Protein AF-A0A5S9MEH5-F1 (afdb_monomer)

Sequence (82 aa):
MLWKKGEHLQQAVIREVKKETGYVVKVNELHSVREAFFQDKKHHALIITFFAGITGGEMNILDPDQDIEEVKNGSALKPFKS

Organism: Bacillus safensis (NCBI:txid561879)

InterPro domains:
  IPR000086 NUDIX hydrolase domain [PF00293] (4-71)
  IPR015797 NUDIX hydrolase-like domain superfamily [SSF55811] (3-71)

Foldseek 3Di:
DDDDPPDDPQRVVQVVCCQFFVFGKDWDDWPDWDWDQPPVVRDIDTDTDTDIDTPDTDGDRNCPPVPDPDDDDDDDDDDDDD

pLDDT: mean 79.35, std 14.75, range [42.78, 95.44]

Secondary structure (DSSP, 8-state):
--PPTT--HHHHHHHHHHHHH--EEEEEEEEEEEEEEEGGGTEEEEEEEEEEEEEE-------TTS----------------

Radius of gyration: 14.48 Å; Cα contacts (8 Å, |Δi|>4): 107; chains: 1; bounding box: 31×38×31 Å

Nearest PDB structures (foldseek):
  4kyx-assembly1_B  TM=9.003E-01  e=1.554E-02  Rickettsia felis URRWXCal2
  7b65-assembly1_B  TM=8.692E-01  e=1.996E-02  Homo sapiens
  3gwy-assembly1_A  TM=8.088E-01  e=2.125E-02  Bacteroides fragilis NCTC 9343
  2b0v-assembly1_A  TM=8.047E-01  e=4.228E-02  Nitrosomonas europaea
  3eeu-assembly1_B  TM=7.576E-01  e=1.150E-01  Bdellovibrio bacteriovorus

Solvent-accessible surface area (backbone atoms only — not comparable to full-atom values): 5429 Å² total; per-residue (Å²): 140,79,81,58,93,90,60,52,72,67,56,44,51,41,51,47,46,29,58,42,31,38,33,37,52,47,74,73,50,82,71,46,78,46,79,47,76,41,74,94,76,74,44,76,45,80,48,74,43,64,45,65,48,80,79,44,70,54,90,39,88,35,59,90,83,74,80,72,90,82,89,78,90,76,78,73,84,73,81,82,79,131

Structure (mmCIF, N/CA/C/O backbone):
data_AF-A0A5S9MEH5-F1
#
_entry.id   AF-A0A5S9MEH5-F1
#
loop_
_atom_site.group_PDB
_atom_site.id
_atom_site.type_symbol
_atom_site.label_atom_id
_atom_site.label_alt_id
_atom_site.label_comp_id
_atom_site.label_asym_id
_atom_site.label_entity_id
_atom_site.label_seq_id
_atom_site.pdbx_PDB_ins_code
_atom_site.Cartn_x
_atom_site.Cartn_y
_atom_site.Cartn_z
_atom_site.occupancy
_atom_site.B_iso_or_equiv
_atom_site.auth_seq_id
_atom_site.auth_comp_id
_atom_site.auth_asym_id
_atom_site.auth_atom_id
_atom_site.pdbx_PDB_model_num
ATOM 1 N N . MET A 1 1 ? 4.996 6.537 -5.225 1.00 62.62 1 MET A N 1
ATOM 2 C CA . MET A 1 1 ? 5.426 6.011 -3.900 1.00 62.62 1 MET A CA 1
ATOM 3 C C . MET A 1 1 ? 6.911 6.256 -3.637 1.00 62.62 1 MET A C 1
ATOM 5 O O . MET A 1 1 ? 7.760 5.597 -4.230 1.00 62.62 1 MET A O 1
ATOM 9 N N . LEU A 1 2 ? 7.228 7.184 -2.728 1.00 66.06 2 LEU A N 1
ATOM 10 C CA . LEU A 1 2 ? 8.607 7.505 -2.340 1.00 66.06 2 LEU A CA 1
ATOM 11 C C . LEU A 1 2 ? 8.878 6.993 -0.920 1.00 66.06 2 LEU A C 1
ATOM 13 O O . LEU A 1 2 ? 8.278 7.461 0.047 1.00 66.06 2 LEU A O 1
ATOM 17 N N . TRP A 1 3 ? 9.785 6.026 -0.783 1.00 71.06 3 TRP A N 1
ATOM 18 C CA . TRP A 1 3 ? 10.213 5.521 0.524 1.00 71.06 3 TRP A CA 1
ATOM 19 C C . TRP A 1 3 ? 11.181 6.527 1.173 1.00 71.06 3 TRP A C 1
ATOM 21 O O . TRP A 1 3 ? 12.236 6.837 0.619 1.00 71.06 3 TRP A O 1
ATOM 31 N N . LYS A 1 4 ? 10.846 7.037 2.366 1.00 79.00 4 LYS A N 1
ATOM 32 C CA . LYS A 1 4 ? 11.764 7.850 3.179 1.00 79.00 4 LYS A CA 1
ATOM 33 C C . LYS A 1 4 ? 12.808 6.992 3.909 1.00 79.00 4 LYS A C 1
ATOM 35 O O . LYS A 1 4 ? 12.490 5.960 4.493 1.00 79.00 4 LYS A O 1
ATOM 40 N N . LYS A 1 5 ? 14.067 7.440 3.949 1.00 76.25 5 LYS A N 1
ATOM 41 C CA . LYS A 1 5 ? 15.161 6.727 4.638 1.00 76.25 5 LYS A CA 1
ATOM 42 C C . LYS A 1 5 ? 14.802 6.451 6.109 1.00 76.25 5 LYS A C 1
ATOM 44 O O . LYS A 1 5 ? 14.537 7.386 6.858 1.00 76.25 5 LYS A O 1
ATOM 49 N N . GLY A 1 6 ? 14.815 5.177 6.509 1.00 84.31 6 GLY A N 1
ATOM 50 C CA . GLY A 1 6 ? 14.475 4.731 7.870 1.00 84.31 6 GLY A CA 1
ATOM 51 C C . GLY A 1 6 ? 12.984 4.464 8.122 1.00 84.31 6 GLY A C 1
ATOM 52 O O . GLY A 1 6 ? 12.634 3.984 9.194 1.00 84.31 6 GLY A O 1
ATOM 53 N N . GLU A 1 7 ? 12.102 4.734 7.156 1.00 88.06 7 GLU A N 1
ATOM 54 C CA . GLU A 1 7 ? 10.685 4.350 7.222 1.00 88.06 7 GLU A CA 1
ATOM 55 C C . GLU A 1 7 ? 10.550 2.828 7.005 1.00 88.06 7 GLU A C 1
ATOM 57 O O . GLU A 1 7 ? 11.342 2.232 6.281 1.00 88.06 7 GLU A O 1
ATOM 62 N N . HIS A 1 8 ? 9.570 2.162 7.617 1.00 89.38 8 HIS A N 1
ATOM 63 C CA . HIS A 1 8 ? 9.243 0.781 7.243 1.00 89.38 8 HIS A CA 1
ATOM 64 C C . HIS A 1 8 ? 8.330 0.797 6.018 1.00 89.38 8 HIS A C 1
ATOM 66 O O . HIS A 1 8 ? 7.440 1.639 5.925 1.00 89.38 8 HIS A O 1
ATOM 72 N N . LEU A 1 9 ? 8.475 -0.166 5.111 1.00 88.19 9 LEU A N 1
ATOM 73 C CA . LEU A 1 9 ? 7.686 -0.207 3.878 1.00 88.19 9 LEU A CA 1
ATOM 74 C C . LEU A 1 9 ? 6.166 -0.170 4.128 1.00 88.19 9 LEU A C 1
ATOM 76 O O . LEU A 1 9 ? 5.438 0.528 3.432 1.00 88.19 9 LEU A O 1
ATOM 80 N N . GLN A 1 10 ? 5.693 -0.841 5.180 1.00 89.38 10 GLN A N 1
ATOM 81 C CA . GLN A 1 10 ? 4.286 -0.804 5.593 1.00 89.38 10 GLN A CA 1
ATOM 82 C C . GLN A 1 10 ? 3.831 0.609 5.994 1.00 89.38 10 GLN A C 1
ATOM 84 O O . GLN A 1 10 ? 2.718 1.007 5.664 1.00 89.38 10 GLN A O 1
ATOM 89 N N . GLN A 1 11 ? 4.691 1.383 6.665 1.00 91.12 11 GLN A N 1
ATOM 90 C CA . GLN A 1 11 ? 4.396 2.773 7.036 1.00 91.12 11 GLN A CA 1
ATOM 91 C C . GLN A 1 11 ? 4.306 3.659 5.798 1.00 91.12 11 GLN A C 1
ATOM 93 O O . GLN A 1 11 ? 3.369 4.448 5.675 1.00 91.12 11 GLN A O 1
ATOM 98 N N . ALA A 1 12 ? 5.223 3.461 4.847 1.00 90.56 12 ALA A N 1
ATOM 99 C CA . ALA A 1 12 ? 5.179 4.166 3.578 1.00 90.56 12 ALA A CA 1
ATOM 100 C C . ALA A 1 12 ? 3.859 3.8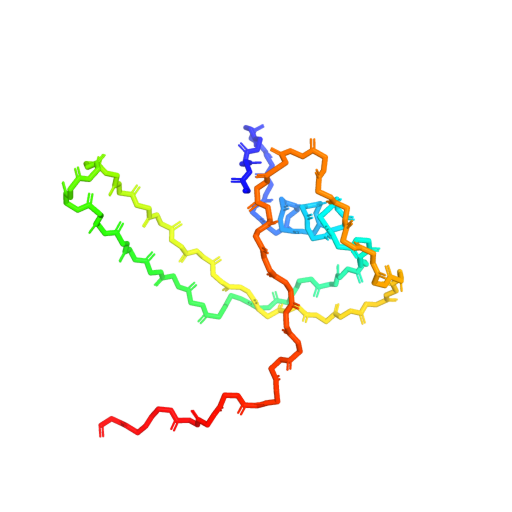80 2.837 1.00 90.56 12 ALA A C 1
ATOM 102 O O . ALA A 1 12 ? 3.218 4.820 2.376 1.00 90.56 12 ALA A O 1
ATOM 103 N N . VAL A 1 13 ? 3.406 2.616 2.780 1.00 90.94 13 VAL A N 1
ATOM 104 C CA . VAL A 1 13 ? 2.132 2.245 2.123 1.00 90.94 13 VAL A CA 1
ATOM 105 C C . VAL A 1 13 ? 0.952 2.950 2.788 1.00 90.94 13 VAL A C 1
ATOM 107 O O . VAL A 1 13 ? 0.151 3.576 2.102 1.00 90.94 13 VAL A O 1
ATOM 110 N N . ILE A 1 14 ? 0.855 2.888 4.120 1.00 92.44 14 ILE A N 1
ATOM 111 C CA . ILE A 1 14 ? -0.240 3.521 4.873 1.00 92.44 14 ILE A CA 1
ATOM 112 C C . ILE A 1 14 ? -0.280 5.032 4.608 1.00 92.44 14 ILE A C 1
ATOM 114 O O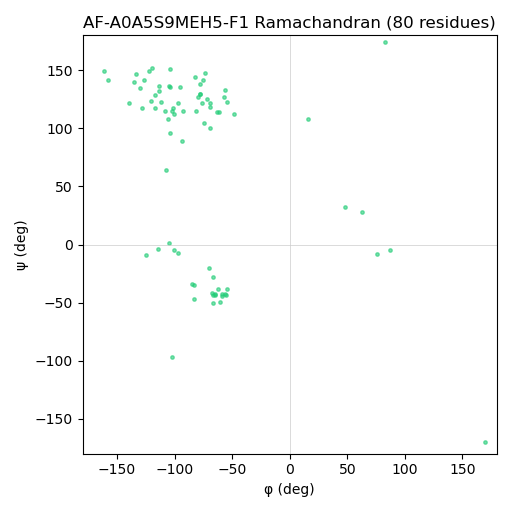 . ILE A 1 14 ? -1.354 5.604 4.413 1.00 92.44 14 ILE A O 1
ATOM 118 N N . ARG A 1 15 ? 0.890 5.680 4.589 1.00 92.50 15 ARG A N 1
ATOM 119 C CA . ARG A 1 15 ? 1.015 7.119 4.353 1.00 92.50 15 ARG A CA 1
ATOM 120 C C . ARG A 1 15 ? 0.605 7.509 2.936 1.00 92.50 15 ARG A C 1
ATOM 122 O O . ARG A 1 15 ? -0.173 8.450 2.802 1.00 92.50 15 ARG A O 1
ATOM 129 N N . GLU A 1 16 ? 1.127 6.833 1.913 1.00 90.06 16 GLU A N 1
ATOM 130 C CA . GLU A 1 16 ? 0.812 7.187 0.522 1.00 90.06 16 GLU A CA 1
ATOM 131 C C . GLU A 1 16 ? -0.651 6.918 0.196 1.00 90.06 16 GLU A C 1
ATOM 133 O O . GLU A 1 16 ? -1.304 7.805 -0.331 1.00 90.06 16 GLU A O 1
ATOM 138 N N . VAL A 1 17 ? -1.218 5.778 0.614 1.00 90.06 17 VAL A N 1
ATOM 139 C CA . VAL A 1 17 ? -2.647 5.496 0.385 1.00 90.06 17 VAL A CA 1
ATOM 140 C C . VAL A 1 17 ? -3.521 6.610 0.961 1.00 90.06 17 VAL A C 1
ATOM 142 O O . VAL A 1 17 ? -4.431 7.092 0.286 1.00 90.06 17 VAL A O 1
ATOM 145 N N . LYS A 1 18 ? -3.214 7.089 2.171 1.00 90.94 18 LYS A N 1
ATOM 146 C CA . LYS A 1 18 ? -3.928 8.225 2.764 1.00 90.94 18 LYS A CA 1
ATOM 147 C C . LYS A 1 18 ? -3.717 9.523 1.986 1.00 90.94 18 LYS A C 1
ATOM 149 O O . LYS A 1 18 ? -4.673 10.276 1.823 1.00 90.94 18 LYS A O 1
ATOM 154 N N . LYS A 1 19 ? -2.486 9.799 1.545 1.00 87.69 19 LYS A N 1
ATOM 155 C CA . LYS A 1 19 ? -2.137 11.014 0.795 1.00 87.69 19 LYS A CA 1
ATOM 156 C C . LYS A 1 19 ? -2.836 11.063 -0.564 1.00 87.69 19 LYS A C 1
ATOM 158 O O . LYS A 1 19 ? -3.336 12.119 -0.916 1.00 87.69 19 LYS A O 1
ATOM 163 N N . GLU A 1 20 ? -2.862 9.937 -1.266 1.00 85.00 20 GLU A N 1
ATOM 164 C CA . GLU A 1 20 ? -3.311 9.792 -2.653 1.00 85.00 20 GLU A CA 1
ATOM 165 C C . GLU A 1 20 ? -4.836 9.601 -2.777 1.00 85.00 20 GLU A C 1
ATOM 167 O O . GLU A 1 20 ? -5.463 10.046 -3.736 1.00 85.00 20 GLU A O 1
ATOM 172 N N . THR A 1 21 ? -5.461 8.928 -1.803 1.00 87.69 21 THR A N 1
ATOM 173 C CA . THR A 1 21 ? -6.873 8.495 -1.910 1.00 87.69 21 THR A CA 1
ATOM 174 C C . THR A 1 21 ? -7.775 8.959 -0.767 1.00 87.69 21 THR A C 1
ATOM 176 O O . THR A 1 21 ? -8.985 8.733 -0.803 1.00 87.69 21 THR A O 1
ATOM 179 N N . GLY A 1 22 ? -7.203 9.542 0.291 1.00 89.44 22 GLY A N 1
ATOM 180 C CA . GLY A 1 22 ? -7.929 9.890 1.516 1.00 89.44 22 GLY A CA 1
ATOM 181 C C . GLY A 1 22 ? -8.251 8.702 2.434 1.00 89.44 22 GLY A C 1
ATOM 182 O O . GLY A 1 22 ? -8.676 8.912 3.574 1.00 89.44 22 GLY A O 1
ATOM 183 N N . TYR A 1 23 ? -8.011 7.458 2.001 1.00 93.06 23 TYR A N 1
ATOM 184 C CA . TYR A 1 23 ? -8.306 6.277 2.807 1.00 93.06 23 TYR A CA 1
ATOM 185 C C . TYR A 1 23 ? -7.314 6.046 3.942 1.00 93.06 23 TYR A C 1
ATOM 187 O O . TYR A 1 23 ? -6.098 6.163 3.799 1.00 93.06 23 TYR A O 1
ATOM 195 N N . VAL A 1 24 ? -7.849 5.613 5.079 1.00 93.19 24 VAL A N 1
ATOM 196 C CA . VAL A 1 24 ? -7.067 5.046 6.173 1.00 93.19 24 VAL A CA 1
ATOM 197 C C . VAL A 1 24 ? -7.126 3.534 6.043 1.00 93.19 24 VAL A C 1
ATOM 199 O O . VAL A 1 24 ? -8.206 2.942 6.066 1.00 93.19 24 VAL A O 1
ATOM 202 N N . VAL A 1 25 ? -5.959 2.909 5.914 1.00 94.25 25 VAL A N 1
ATOM 203 C CA . VAL A 1 25 ? -5.842 1.464 5.726 1.00 94.25 25 VAL A CA 1
ATOM 204 C C . VAL A 1 25 ? -5.004 0.819 6.818 1.00 94.25 25 VAL A C 1
ATOM 206 O O . VAL A 1 25 ? -4.052 1.407 7.332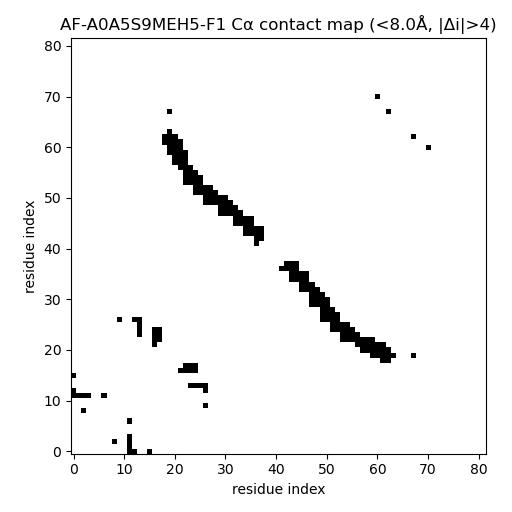 1.00 94.25 25 VAL A O 1
ATOM 209 N N . LYS A 1 26 ? -5.327 -0.436 7.121 1.00 95.25 26 LYS A N 1
ATOM 210 C CA . LYS A 1 26 ? -4.455 -1.345 7.857 1.00 95.25 26 LYS A CA 1
ATOM 211 C C . LYS A 1 26 ? -3.796 -2.287 6.858 1.00 95.25 26 LYS A C 1
ATOM 213 O O . LYS A 1 26 ? -4.486 -3.042 6.175 1.00 95.25 26 LYS A O 1
ATOM 218 N N . VAL A 1 27 ? -2.470 -2.227 6.773 1.00 92.38 27 VAL A N 1
ATOM 219 C CA . VAL A 1 27 ? -1.674 -3.174 5.986 1.00 92.38 27 VAL A CA 1
ATOM 220 C C . VAL A 1 27 ? -1.516 -4.458 6.793 1.00 92.38 27 VAL A C 1
ATOM 222 O O . VAL A 1 27 ? -1.089 -4.412 7.947 1.00 92.38 27 VAL A O 1
ATOM 225 N N . ASN A 1 28 ? -1.866 -5.587 6.184 1.00 86.25 28 ASN A N 1
ATOM 226 C CA . ASN A 1 28 ? -1.786 -6.901 6.805 1.00 86.25 28 ASN A CA 1
ATOM 227 C C . ASN A 1 28 ? -0.540 -7.633 6.286 1.00 86.25 28 ASN A C 1
ATOM 229 O O . ASN A 1 28 ? 0.571 -7.415 6.768 1.00 86.25 28 ASN A O 1
ATOM 233 N N . GLU A 1 29 ? -0.728 -8.488 5.284 1.00 88.50 29 GLU A N 1
ATOM 234 C CA . GLU A 1 29 ? 0.265 -9.452 4.822 1.00 88.50 29 GLU A CA 1
ATOM 235 C C . GLU A 1 29 ? 0.913 -9.001 3.511 1.00 88.50 29 GLU A C 1
ATOM 237 O O . GLU A 1 29 ? 0.302 -8.312 2.685 1.00 88.50 29 GLU A O 1
ATOM 242 N N . LEU A 1 30 ? 2.165 -9.411 3.313 1.00 90.69 30 LEU A N 1
ATOM 243 C CA . LEU A 1 30 ? 2.845 -9.284 2.032 1.00 90.69 30 LEU A CA 1
ATOM 244 C C . LEU A 1 30 ? 2.189 -10.245 1.037 1.00 90.69 30 LEU A C 1
ATOM 246 O O . LEU A 1 30 ? 2.223 -11.455 1.233 1.00 90.69 30 LEU A O 1
ATOM 250 N N . HIS A 1 31 ? 1.618 -9.710 -0.037 1.00 91.81 31 HIS A N 1
ATOM 251 C CA . HIS A 1 31 ? 1.007 -10.526 -1.081 1.00 91.81 31 HIS A CA 1
ATOM 252 C C . HIS A 1 31 ? 2.052 -11.021 -2.082 1.00 91.81 31 HIS A C 1
ATOM 254 O O . HIS A 1 31 ? 2.066 -12.190 -2.453 1.00 91.81 31 HIS A O 1
ATOM 260 N N . SER A 1 32 ? 2.924 -10.127 -2.554 1.00 90.75 32 SER A N 1
ATOM 261 C CA . SER A 1 32 ? 3.896 -10.477 -3.589 1.00 90.75 32 SER A CA 1
ATOM 262 C C . SER A 1 32 ? 5.050 -9.491 -3.659 1.00 90.75 32 SER A C 1
ATOM 264 O O . SER A 1 32 ? 4.852 -8.290 -3.472 1.00 90.75 32 SER A O 1
ATOM 266 N N . V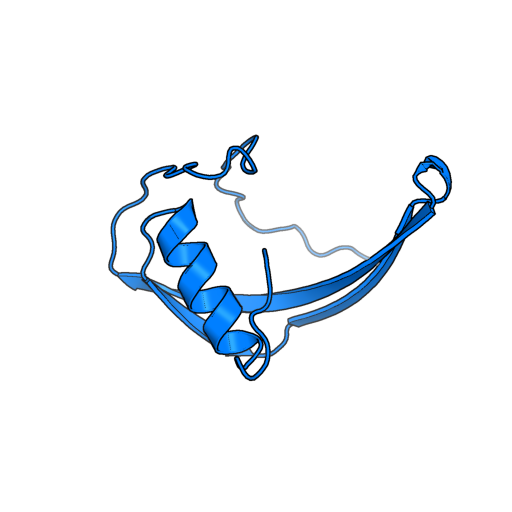AL A 1 33 ? 6.214 -9.994 -4.057 1.00 92.44 33 VAL A N 1
ATOM 267 C CA . VAL A 1 33 ? 7.369 -9.202 -4.488 1.00 92.44 33 VAL A CA 1
ATOM 268 C C . VAL A 1 33 ? 7.637 -9.552 -5.947 1.00 92.44 33 VAL A C 1
ATOM 270 O O . VAL A 1 33 ? 7.688 -10.730 -6.295 1.00 92.44 33 VAL A O 1
ATOM 273 N N . ARG A 1 34 ? 7.750 -8.545 -6.810 1.00 91.50 34 ARG A N 1
ATOM 274 C CA . ARG A 1 34 ? 8.019 -8.707 -8.243 1.00 91.50 34 ARG A CA 1
ATOM 275 C C . ARG A 1 34 ? 9.105 -7.741 -8.678 1.00 91.50 34 ARG A C 1
ATOM 277 O O . ARG A 1 34 ? 9.144 -6.613 -8.202 1.00 91.50 34 ARG A O 1
ATOM 284 N N . GLU A 1 35 ? 9.919 -8.158 -9.631 1.00 90.44 35 GLU A N 1
ATOM 285 C CA . GLU A 1 35 ? 10.865 -7.281 -10.315 1.00 90.44 35 GLU A CA 1
ATOM 286 C C . GLU A 1 35 ? 10.343 -6.965 -11.714 1.00 90.44 35 GLU A C 1
ATOM 288 O O . GLU A 1 35 ? 9.834 -7.840 -12.417 1.00 90.44 35 GLU A O 1
ATOM 293 N N . ALA A 1 36 ? 10.437 -5.697 -12.102 1.00 87.75 36 ALA A N 1
ATOM 294 C CA . ALA A 1 36 ? 10.054 -5.219 -13.418 1.00 87.75 36 ALA A CA 1
ATOM 295 C C . ALA A 1 36 ? 11.203 -4.409 -14.021 1.00 87.75 36 ALA A C 1
ATOM 297 O O . ALA A 1 36 ? 11.599 -3.366 -13.494 1.00 87.75 36 ALA A O 1
ATOM 298 N N . PHE A 1 37 ? 11.727 -4.896 -15.144 1.00 86.00 37 PHE A N 1
ATOM 299 C CA . PHE A 1 37 ? 12.746 -4.213 -15.932 1.00 86.00 37 PHE A CA 1
ATOM 300 C C . PHE A 1 37 ? 12.083 -3.537 -17.126 1.00 86.00 37 PHE A C 1
ATOM 302 O O . PHE A 1 37 ? 11.614 -4.193 -18.054 1.00 86.00 37 PHE A O 1
ATOM 309 N N . PHE A 1 38 ? 12.074 -2.212 -17.122 1.00 83.00 38 PHE A N 1
ATOM 310 C CA . PHE A 1 38 ? 11.592 -1.408 -18.234 1.00 83.00 38 PHE A CA 1
ATOM 311 C C . PHE A 1 38 ? 12.787 -1.064 -19.124 1.00 83.00 38 PHE A C 1
ATOM 313 O O . PHE A 1 38 ? 13.465 -0.057 -18.904 1.00 83.00 38 PHE A O 1
ATOM 320 N N . GLN A 1 39 ? 13.068 -1.936 -20.100 1.00 74.75 39 GLN A N 1
ATOM 321 C CA . GLN A 1 39 ? 14.256 -1.858 -20.962 1.00 74.75 39 GLN A CA 1
ATOM 322 C C . GLN A 1 39 ? 14.367 -0.509 -21.687 1.00 74.75 39 GLN 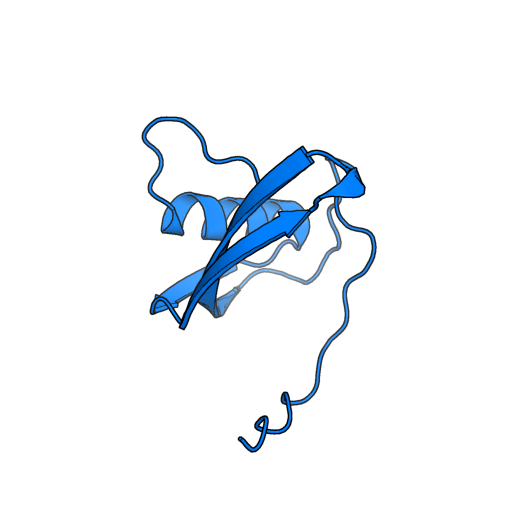A C 1
ATOM 324 O O . GLN A 1 39 ? 15.432 0.107 -21.665 1.00 74.75 39 GLN A O 1
ATOM 329 N N . ASP A 1 40 ? 13.252 0.003 -22.211 1.00 75.31 40 ASP A N 1
ATOM 330 C CA . ASP A 1 40 ? 13.213 1.253 -22.983 1.00 75.31 40 ASP A CA 1
ATOM 331 C C . ASP A 1 40 ? 13.542 2.498 -22.150 1.00 75.31 40 ASP A C 1
ATOM 333 O O . ASP A 1 40 ? 14.075 3.478 -22.667 1.00 75.31 40 ASP A O 1
ATOM 337 N N . LYS A 1 41 ? 13.263 2.462 -20.841 1.00 75.25 41 LYS A N 1
ATOM 338 C CA . LYS A 1 41 ? 13.536 3.575 -19.916 1.00 75.25 41 LYS A CA 1
ATOM 339 C C . LYS A 1 41 ? 14.744 3.322 -19.006 1.00 75.25 41 LYS A C 1
ATOM 341 O O . LYS A 1 41 ? 15.051 4.154 -18.159 1.00 75.25 41 LYS A O 1
ATOM 346 N N . LYS A 1 42 ? 15.420 2.171 -19.151 1.00 76.69 42 LYS A N 1
ATOM 347 C CA . LYS A 1 42 ? 16.475 1.676 -18.241 1.00 76.69 42 LYS A CA 1
ATOM 348 C C . LYS A 1 42 ? 16.085 1.751 -16.757 1.00 76.69 42 LYS A C 1
ATOM 350 O O . LYS A 1 42 ? 16.939 1.946 -15.893 1.00 76.69 42 LYS A O 1
ATOM 355 N N . HIS A 1 43 ? 14.798 1.593 -16.451 1.00 82.50 43 HIS A N 1
ATOM 356 C CA . HIS A 1 43 ? 14.318 1.549 -15.075 1.00 82.50 43 HIS A CA 1
ATOM 357 C C . HIS A 1 43 ? 14.205 0.102 -14.615 1.00 82.50 43 HIS A C 1
ATOM 359 O O . HIS A 1 43 ? 13.679 -0.750 -15.328 1.00 82.50 43 HIS A O 1
ATOM 365 N N . HIS A 1 44 ? 14.674 -0.157 -13.402 1.00 86.88 44 HIS A N 1
ATOM 366 C CA . HIS A 1 44 ? 14.459 -1.413 -12.706 1.00 86.88 44 HIS A CA 1
ATOM 367 C C . HIS A 1 44 ? 13.660 -1.108 -11.443 1.00 86.88 44 HIS A C 1
ATOM 369 O O . HIS A 1 44 ? 14.110 -0.340 -10.592 1.00 86.88 44 HIS A O 1
ATOM 375 N N . ALA A 1 45 ? 12.457 -1.665 -11.357 1.00 86.06 45 ALA A N 1
ATOM 376 C CA . ALA A 1 45 ? 11.556 -1.462 -10.239 1.00 86.06 45 ALA A CA 1
ATOM 377 C C . ALA A 1 45 ? 11.357 -2.767 -9.471 1.00 86.06 45 ALA A C 1
ATOM 379 O O . ALA A 1 45 ? 11.022 -3.799 -10.053 1.00 86.06 45 ALA A O 1
ATOM 380 N N . LEU A 1 46 ? 11.485 -2.681 -8.150 1.00 88.12 46 LEU A N 1
ATOM 381 C CA . LEU A 1 46 ? 10.990 -3.699 -7.237 1.00 88.12 46 LEU A CA 1
ATOM 382 C C . LEU A 1 46 ? 9.572 -3.306 -6.814 1.00 88.12 46 LEU A C 1
ATOM 384 O O . LEU A 1 46 ? 9.367 -2.282 -6.162 1.00 88.12 46 LEU A O 1
ATOM 388 N N . ILE A 1 47 ? 8.588 -4.110 -7.200 1.00 89.50 47 ILE A N 1
ATOM 389 C CA . ILE A 1 47 ? 7.174 -3.894 -6.908 1.00 89.50 47 ILE A CA 1
ATOM 390 C C . ILE A 1 47 ? 6.777 -4.815 -5.762 1.00 89.50 47 ILE A C 1
ATOM 392 O O . ILE A 1 47 ? 6.748 -6.039 -5.904 1.00 89.50 47 ILE A O 1
ATOM 396 N N . ILE A 1 48 ? 6.427 -4.216 -4.629 1.00 89.56 48 ILE A N 1
ATOM 397 C CA . ILE A 1 48 ? 5.996 -4.932 -3.432 1.00 89.56 48 ILE A CA 1
ATOM 398 C C . ILE A 1 48 ? 4.515 -4.636 -3.215 1.00 89.56 48 ILE A C 1
ATOM 400 O O . ILE A 1 48 ? 4.112 -3.480 -3.115 1.00 89.56 48 ILE A O 1
ATOM 404 N N . THR A 1 49 ? 3.690 -5.679 -3.174 1.00 90.25 49 THR A N 1
ATOM 405 C CA . THR A 1 49 ? 2.235 -5.564 -3.021 1.00 90.25 49 THR A CA 1
ATOM 406 C C . THR A 1 49 ? 1.808 -6.149 -1.688 1.00 90.25 49 THR A C 1
ATOM 408 O O . THR A 1 49 ? 2.247 -7.239 -1.322 1.00 90.25 49 THR A O 1
ATOM 411 N N . PHE A 1 50 ? 0.910 -5.455 -0.995 1.00 91.19 50 PHE A N 1
ATOM 412 C CA . PHE A 1 50 ? 0.354 -5.885 0.282 1.00 91.19 50 PHE A CA 1
ATOM 413 C C . PHE A 1 50 ? -1.156 -6.050 0.199 1.00 91.19 50 PHE A C 1
ATOM 415 O O . PHE A 1 50 ? -1.823 -5.334 -0.547 1.00 91.19 50 PHE A O 1
ATOM 422 N N . PHE A 1 51 ? -1.692 -6.937 1.031 1.00 92.44 51 PHE A N 1
ATOM 423 C CA . PHE A 1 51 ? -3.105 -6.894 1.373 1.00 92.44 51 PHE A CA 1
ATOM 424 C C . PHE A 1 51 ? -3.353 -5.792 2.400 1.00 92.44 51 PHE A C 1
ATOM 426 O O . PHE A 1 51 ? -2.680 -5.727 3.432 1.00 92.44 51 PHE A O 1
ATOM 433 N N . ALA A 1 52 ? -4.338 -4.941 2.128 1.00 91.81 52 ALA A N 1
ATOM 434 C CA . ALA A 1 52 ? -4.747 -3.878 3.031 1.00 91.81 52 ALA A CA 1
ATOM 435 C C . ALA A 1 52 ? -6.273 -3.821 3.137 1.00 91.81 52 ALA A C 1
ATOM 437 O O . ALA A 1 52 ? -6.981 -3.983 2.145 1.00 91.81 52 ALA A O 1
ATOM 438 N N . GLY A 1 53 ? -6.769 -3.598 4.352 1.00 93.62 53 GLY A N 1
ATOM 439 C CA . GLY A 1 53 ? -8.182 -3.336 4.612 1.00 93.62 53 GLY A CA 1
ATOM 440 C C . GLY A 1 53 ? -8.406 -1.853 4.881 1.00 93.62 53 GLY A C 1
ATOM 441 O O . GLY A 1 53 ? -7.644 -1.252 5.639 1.00 93.62 53 GLY A O 1
ATOM 442 N N . ILE A 1 54 ? -9.450 -1.267 4.294 1.00 94.00 54 ILE A N 1
ATOM 443 C CA . ILE A 1 54 ? -9.879 0.098 4.623 1.00 94.00 54 ILE A CA 1
ATOM 444 C C . ILE A 1 54 ? -10.514 0.075 6.012 1.00 94.00 54 ILE A C 1
ATOM 446 O O . ILE A 1 54 ? -11.433 -0.698 6.272 1.00 94.00 54 ILE A O 1
ATOM 450 N N . THR A 1 55 ? -10.016 0.922 6.906 1.00 95.44 55 THR A N 1
ATOM 451 C CA . THR A 1 55 ? -10.529 1.067 8.275 1.00 95.44 55 THR A CA 1
ATOM 452 C C . THR A 1 55 ? -11.157 2.437 8.521 1.00 95.44 55 THR A C 1
ATOM 454 O O . THR A 1 55 ? -11.673 2.676 9.608 1.00 95.44 55 THR A O 1
ATOM 457 N N . GLY A 1 56 ? -11.109 3.346 7.543 1.00 93.69 56 GLY A N 1
ATOM 458 C CA . GLY A 1 56 ? -11.755 4.654 7.608 1.00 93.69 56 GLY A CA 1
ATOM 459 C C . GLY A 1 56 ? -11.330 5.586 6.472 1.00 93.69 56 GLY A C 1
ATOM 460 O O . GLY A 1 56 ? -10.637 5.174 5.541 1.00 93.69 56 GLY A O 1
ATOM 461 N N . GLY A 1 57 ? -11.712 6.858 6.585 1.00 90.44 57 GLY A N 1
ATOM 462 C CA . GLY A 1 57 ? -11.528 7.859 5.531 1.00 90.44 57 GLY A CA 1
ATOM 463 C C . GLY A 1 57 ? -12.627 7.803 4.468 1.00 90.44 57 GLY A C 1
ATOM 464 O O . GLY A 1 57 ? -13.486 6.923 4.488 1.00 90.44 57 GLY A O 1
ATOM 465 N N . GLU A 1 58 ? -12.588 8.753 3.541 1.00 85.06 58 GLU A N 1
ATOM 466 C CA . GLU A 1 58 ? -13.524 8.858 2.420 1.00 85.06 58 GLU A CA 1
ATOM 467 C C . GLU A 1 58 ? -12.732 8.946 1.119 1.00 85.06 58 GLU A C 1
ATOM 469 O O . GLU A 1 58 ? -11.682 9.592 1.084 1.00 85.06 58 GLU A O 1
ATOM 474 N N . MET A 1 59 ? -13.235 8.289 0.068 1.00 80.81 59 MET A N 1
ATOM 475 C CA . MET A 1 59 ? -12.582 8.287 -1.239 1.00 80.81 59 MET A CA 1
ATOM 476 C C . MET A 1 59 ? -12.518 9.710 -1.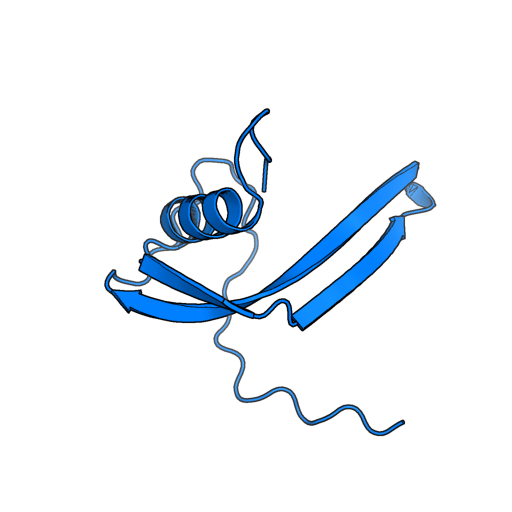772 1.00 80.81 59 MET A C 1
ATOM 478 O O . MET A 1 59 ? -13.542 10.293 -2.114 1.00 80.81 59 MET A O 1
ATOM 482 N N . ASN A 1 60 ? -11.309 10.232 -1.890 1.00 75.44 60 ASN A N 1
ATOM 483 C CA . ASN A 1 60 ? -11.034 11.464 -2.601 1.00 75.44 60 ASN A CA 1
ATOM 484 C C . ASN A 1 60 ? -9.738 11.249 -3.363 1.00 75.44 60 ASN A C 1
ATOM 486 O O . ASN A 1 60 ? -8.723 10.923 -2.756 1.00 75.44 60 ASN A O 1
ATOM 490 N N . ILE A 1 61 ? -9.764 11.407 -4.686 1.00 68.31 61 ILE A N 1
ATOM 491 C CA . ILE A 1 61 ? -8.527 11.408 -5.467 1.00 68.31 61 ILE A CA 1
ATOM 492 C C . ILE A 1 61 ? -7.801 12.698 -5.099 1.00 68.31 61 ILE A C 1
ATOM 494 O O . ILE A 1 61 ? -8.177 13.790 -5.523 1.00 68.31 61 ILE A O 1
ATOM 498 N N . LEU A 1 62 ? -6.816 12.561 -4.227 1.00 67.19 62 LEU A N 1
ATOM 499 C CA . LEU A 1 62 ? -5.955 13.631 -3.780 1.00 67.19 62 LEU A CA 1
ATOM 500 C C . LEU A 1 62 ? -4.647 13.396 -4.517 1.00 67.19 62 LEU A C 1
ATOM 502 O O . LEU A 1 62 ? -3.836 12.590 -4.089 1.00 67.19 62 LEU A O 1
ATOM 506 N N . ASP A 1 63 ? -4.454 14.074 -5.643 1.00 67.06 63 ASP A N 1
ATOM 507 C CA . ASP A 1 63 ? -3.255 13.919 -6.468 1.00 67.06 63 ASP A CA 1
ATOM 508 C C . ASP A 1 63 ? -2.335 15.151 -6.364 1.00 67.06 63 ASP A C 1
ATOM 510 O O . ASP A 1 63 ? -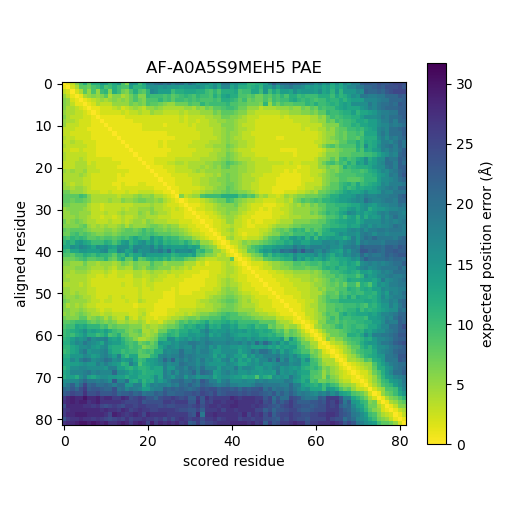2.171 15.904 -7.325 1.0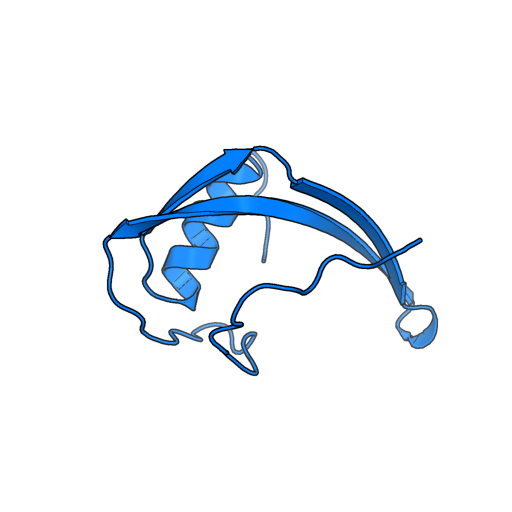0 67.06 63 ASP A O 1
ATOM 514 N N . PRO A 1 64 ? -1.771 15.445 -5.175 1.00 63.44 64 PRO A N 1
ATOM 515 C CA . PRO A 1 64 ? -0.929 16.622 -4.986 1.00 63.44 64 PRO A CA 1
ATOM 516 C C . PRO A 1 64 ? 0.423 16.504 -5.702 1.00 63.44 64 PRO A C 1
ATOM 518 O O . PRO A 1 64 ? 1.066 17.528 -5.919 1.00 63.44 64 PRO A O 1
ATOM 521 N N . ASP A 1 65 ? 0.852 15.283 -6.041 1.00 67.56 65 ASP A N 1
ATOM 522 C CA . ASP A 1 65 ? 2.129 15.013 -6.712 1.00 67.56 65 ASP A CA 1
ATOM 523 C C . ASP A 1 65 ? 1.965 14.775 -8.230 1.00 67.56 65 ASP A C 1
ATOM 525 O O . ASP A 1 65 ? 2.968 14.699 -8.931 1.00 67.56 65 ASP A O 1
ATOM 529 N N . GLN A 1 66 ? 0.728 14.731 -8.748 1.00 64.50 66 GLN A N 1
ATOM 530 C CA . GLN A 1 66 ? 0.388 14.436 -10.150 1.00 64.50 66 GLN A CA 1
ATOM 531 C C . GLN A 1 66 ? 0.781 13.029 -10.641 1.00 64.50 66 GLN A C 1
ATOM 533 O O . GLN A 1 66 ? 1.047 12.827 -11.826 1.00 64.50 66 GLN A O 1
ATOM 538 N N . ASP A 1 67 ? 0.829 12.058 -9.731 1.00 64.81 67 ASP A N 1
ATOM 539 C CA . ASP A 1 67 ? 1.281 10.686 -9.994 1.00 64.81 67 ASP A CA 1
ATOM 540 C C . ASP A 1 67 ? 0.111 9.714 -10.267 1.00 64.81 67 ASP A C 1
ATOM 542 O O . ASP A 1 67 ? 0.339 8.552 -10.622 1.00 64.81 67 ASP A O 1
ATOM 546 N N . ILE A 1 68 ? -1.144 10.152 -10.098 1.00 63.66 68 ILE A N 1
ATOM 547 C CA . ILE A 1 68 ? -2.333 9.296 -10.222 1.00 63.66 68 ILE A CA 1
ATOM 548 C C . ILE A 1 68 ? -3.076 9.594 -11.526 1.00 63.66 68 ILE A C 1
ATOM 550 O O . ILE A 1 68 ? -3.792 10.583 -11.637 1.00 63.66 68 ILE A O 1
ATOM 554 N N . GLU A 1 69 ? -3.004 8.679 -12.496 1.00 61.59 69 GLU A N 1
ATOM 555 C CA . GLU A 1 69 ? -3.779 8.822 -13.739 1.0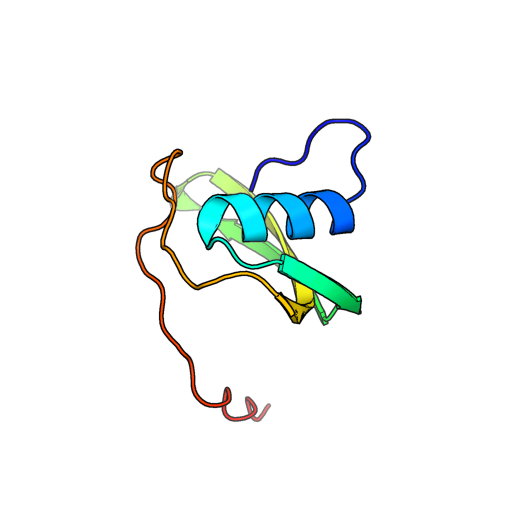0 61.59 69 GLU A CA 1
ATOM 556 C C . GLU A 1 69 ? -5.236 8.330 -13.617 1.00 61.59 69 GLU A C 1
ATOM 558 O O . GLU A 1 69 ? -6.130 8.908 -14.233 1.00 61.59 69 GLU A O 1
ATOM 563 N N . GLU A 1 70 ? -5.517 7.270 -12.842 1.00 61.25 70 GLU A N 1
ATOM 564 C CA . GLU A 1 70 ? -6.862 6.673 -12.776 1.00 61.25 70 GLU A CA 1
ATOM 565 C C . GLU A 1 70 ? -7.121 5.854 -11.493 1.00 61.25 70 GLU A C 1
ATOM 567 O O . GLU A 1 70 ? -6.272 5.080 -11.053 1.00 61.25 70 GLU A O 1
ATOM 572 N N . VAL A 1 71 ? -8.342 5.947 -10.936 1.00 64.12 71 VAL A N 1
ATOM 573 C CA . VAL A 1 71 ? -8.845 5.075 -9.854 1.00 64.12 71 VAL A CA 1
ATOM 574 C C . VAL A 1 71 ? -10.101 4.332 -10.320 1.00 64.12 71 VAL A C 1
ATOM 576 O O . VAL A 1 71 ? -11.096 4.947 -10.697 1.00 64.12 71 VAL A O 1
ATOM 579 N N . LYS A 1 72 ? -10.079 2.993 -10.264 1.00 72.62 72 LYS A N 1
ATOM 580 C CA . LYS A 1 72 ? -11.210 2.119 -10.621 1.00 72.62 72 LYS A CA 1
ATOM 581 C C . LYS A 1 72 ? -11.487 1.096 -9.521 1.00 72.62 72 LYS A C 1
ATOM 583 O O . LYS A 1 72 ? -10.579 0.411 -9.058 1.00 72.62 72 LYS A O 1
ATOM 588 N N . ASN A 1 73 ? -12.763 0.917 -9.178 1.00 55.22 73 ASN A N 1
ATOM 589 C CA . ASN A 1 73 ? -13.211 -0.218 -8.370 1.00 55.22 73 ASN A CA 1
ATOM 590 C C . ASN A 1 73 ? -13.218 -1.491 -9.229 1.00 55.22 73 ASN A C 1
ATOM 592 O O . ASN A 1 73 ? -14.104 -1.689 -10.060 1.00 55.22 73 ASN A O 1
ATOM 596 N N . GLY A 1 74 ? -12.228 -2.361 -9.033 1.00 62.69 74 GLY A N 1
ATOM 597 C CA . GLY A 1 74 ? -12.195 -3.682 -9.658 1.00 62.69 74 GLY A CA 1
ATOM 598 C C . GLY A 1 74 ? -13.063 -4.676 -8.888 1.00 62.69 74 GLY A C 1
ATOM 599 O O . GLY A 1 74 ? -12.751 -5.020 -7.751 1.00 62.69 74 GLY A O 1
ATOM 600 N N . SER A 1 75 ? -14.137 -5.181 -9.498 1.00 51.41 75 SER A N 1
ATOM 601 C CA . SER A 1 75 ? -14.804 -6.389 -9.001 1.00 51.41 75 SER A CA 1
ATOM 602 C C . SER A 1 75 ? -13.870 -7.580 -9.240 1.00 51.41 75 SER A C 1
ATOM 604 O O . SER A 1 75 ? -13.458 -7.799 -10.374 1.00 51.41 75 SER A O 1
ATOM 606 N N . ALA A 1 76 ? -13.513 -8.281 -8.156 1.00 48.66 76 ALA A N 1
ATOM 607 C CA . ALA A 1 76 ? -12.743 -9.529 -8.068 1.00 48.66 76 ALA A CA 1
ATOM 608 C C . ALA A 1 76 ? -11.956 -9.936 -9.331 1.00 48.66 76 ALA A C 1
ATOM 610 O O . ALA A 1 76 ? -12.522 -10.443 -10.302 1.00 48.66 76 ALA A O 1
ATOM 611 N N . LEU A 1 77 ? -10.626 -9.805 -9.265 1.00 48.50 77 LEU A N 1
ATOM 612 C CA . LEU A 1 77 ? -9.708 -10.454 -10.200 1.00 48.50 77 LEU A CA 1
ATOM 613 C C . LEU A 1 77 ? -10.101 -11.932 -10.319 1.00 48.50 77 LEU A C 1
ATOM 615 O O . LEU A 1 77 ? -9.989 -12.689 -9.352 1.00 48.50 77 LEU A O 1
ATOM 619 N N . LYS A 1 78 ? -10.594 -12.345 -11.494 1.00 44.31 78 LYS A N 1
ATOM 620 C CA . LYS A 1 78 ? -10.778 -13.770 -11.781 1.00 44.31 78 LYS A CA 1
ATOM 621 C C . LYS A 1 78 ? -9.418 -14.450 -11.586 1.00 44.31 78 LYS A C 1
ATOM 623 O O . LYS A 1 78 ? -8.424 -13.917 -12.086 1.00 44.31 78 LYS A O 1
ATOM 628 N N . PRO A 1 79 ? -9.349 -15.587 -10.874 1.00 43.28 79 PRO A N 1
ATOM 629 C CA . PRO A 1 79 ? -8.085 -16.269 -10.653 1.00 43.28 79 PRO A CA 1
ATOM 630 C C . PRO A 1 79 ? -7.448 -16.605 -12.003 1.00 43.28 79 PRO A C 1
ATOM 632 O O . PRO A 1 79 ? -8.087 -17.201 -12.874 1.00 43.28 79 PRO A O 1
ATOM 635 N N . PHE A 1 80 ? -6.196 -16.183 -12.170 1.00 48.28 80 PHE A N 1
ATOM 636 C CA . PHE A 1 80 ? -5.362 -16.544 -13.307 1.00 48.28 80 PHE A CA 1
ATOM 637 C C . PHE A 1 80 ? -5.152 -18.062 -13.246 1.00 48.28 80 PHE A C 1
ATOM 639 O O . PHE A 1 80 ? -4.584 -18.565 -12.276 1.00 48.28 80 PHE A O 1
ATOM 646 N N . LYS A 1 81 ? -5.682 -18.808 -14.221 1.00 42.78 81 LYS A N 1
ATOM 647 C CA . LYS A 1 81 ? -5.368 -20.235 -14.355 1.00 42.78 81 LYS A CA 1
ATOM 648 C C . LYS A 1 81 ? -3.986 -20.356 -14.994 1.00 42.78 81 LYS A C 1
ATOM 650 O O . LYS A 1 81 ? -3.736 -19.689 -15.995 1.00 42.78 81 LYS A O 1
ATOM 655 N N . SER A 1 82 ? -3.130 -21.164 -14.364 1.00 56.34 82 SER A N 1
ATOM 656 C CA . SER A 1 82 ? -1.807 -21.567 -14.859 1.00 56.34 82 SER A CA 1
ATOM 657 C C . SER A 1 82 ? -1.885 -22.216 -16.231 1.00 56.34 82 SER A C 1
ATOM 659 O O . SER A 1 82 ? -2.833 -23.020 -16.405 1.00 56.34 82 SER A O 1
#

Mean predicted aligned error: 9.88 Å